Protein AF-A0A3D5JSC6-F1 (afdb_monomer)

pLDDT: mean 88.72, std 13.59, range [37.34, 98.31]

Secondary structure (DSSP, 8-state):
--HHHHHHHHHHHTS--HHHHHHHTTS----BTTBHHHHHHHHHHHHHHHHHHHHHHHHHHHHS----SSHHHHHHHHHHTTSS-HHHHHHHHHHHHHHHHHH--PPPPTTTTS-HHHHHHHTTSS------

Foldseek 3Di:
DDPVVVVVVVVVCLADDPVVVVVCPPPDLCDDPPCLNVLVVVCS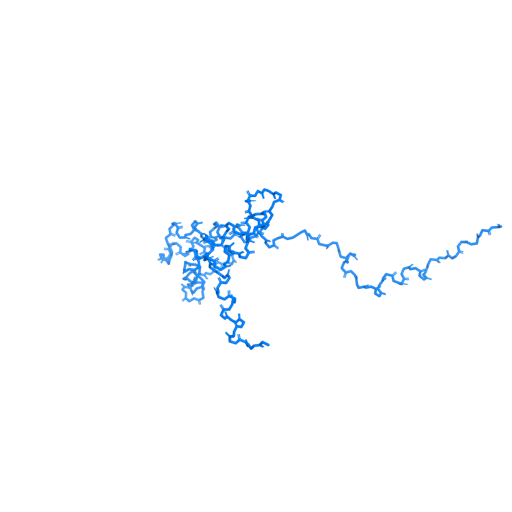VLCVVLVVLVVLLVVCCVPVPQPDDDPLSSLVVCCVVVSDPPVSSVSVVVVVVSVCVNPDDDDDDVVNVDDPVVVVVVVPPDDPDDDD

Sequence (132 aa):
PGDRLGHRVAALLMAPNEARERLGNGVFLTPCENNPGGRINSYLSKAIMAEPVERKFIKAVKTKGIEALDFVTQLDEAVAEGVITQDERTLLEELRALTLETITVDDFDPHELRSASYYDRERKDAPSQEAA

Radius of gyration: 23.83 Å; Cα contacts (8 Å, |Δi|>4): 77; chains: 1; bounding box: 82×40×44 Å

Mean predicted aligned error: 8.63 Å

Structure (mmCIF, N/CA/C/O backbone):
data_AF-A0A3D5JSC6-F1
#
_entry.id   AF-A0A3D5JSC6-F1
#
loop_
_atom_site.group_PDB
_atom_site.id
_atom_site.type_symbol
_atom_site.label_atom_id
_atom_site.label_alt_id
_atom_site.label_comp_id
_atom_site.label_asym_id
_atom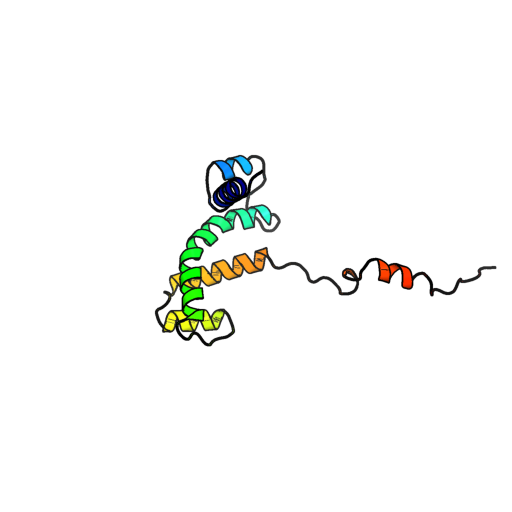_site.label_entity_id
_atom_site.label_seq_id
_atom_site.pdbx_PDB_ins_code
_atom_site.Cartn_x
_atom_site.Cartn_y
_atom_site.Cartn_z
_atom_site.occupancy
_atom_site.B_iso_or_equiv
_atom_site.auth_seq_id
_atom_site.auth_comp_id
_atom_site.auth_asym_id
_atom_site.auth_atom_id
_atom_site.pdbx_PDB_model_num
ATOM 1 N N . PRO A 1 1 ? 14.031 22.838 -13.925 1.00 74.69 1 PRO A N 1
ATOM 2 C CA . PRO A 1 1 ? 12.630 22.344 -13.858 1.00 74.69 1 PRO A CA 1
ATOM 3 C C . PRO A 1 1 ? 11.919 22.972 -12.653 1.00 74.69 1 PRO A C 1
ATOM 5 O O . PRO A 1 1 ? 12.587 23.185 -11.651 1.00 74.69 1 PRO A O 1
ATOM 8 N N . GLY A 1 2 ? 10.632 23.323 -12.752 1.00 93.88 2 GLY A N 1
ATOM 9 C CA . GLY A 1 2 ? 9.893 23.946 -11.641 1.00 93.88 2 GLY A CA 1
ATOM 10 C C . GLY A 1 2 ? 8.970 22.967 -10.909 1.00 93.88 2 GLY A C 1
ATOM 11 O O . GLY A 1 2 ? 8.408 22.072 -11.543 1.00 93.88 2 GLY A O 1
ATOM 12 N N . ASP A 1 3 ? 8.748 23.179 -9.611 1.00 94.06 3 ASP A N 1
ATOM 13 C C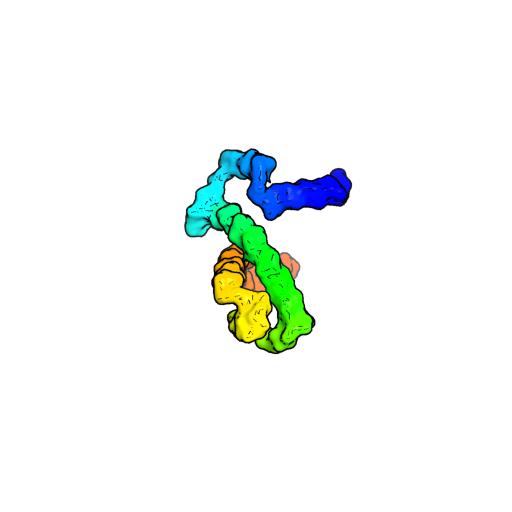A . ASP A 1 3 ? 7.972 22.287 -8.726 1.00 94.06 3 ASP A CA 1
ATOM 14 C C . ASP A 1 3 ? 6.564 21.980 -9.242 1.00 94.06 3 ASP A C 1
ATOM 16 O O . ASP A 1 3 ? 6.107 20.839 -9.207 1.00 94.06 3 ASP A O 1
ATOM 20 N N . ARG A 1 4 ? 5.881 22.983 -9.811 1.00 94.56 4 ARG A N 1
ATOM 21 C CA . ARG A 1 4 ? 4.536 22.814 -10.392 1.00 94.56 4 ARG A CA 1
ATOM 22 C C . ARG A 1 4 ? 4.514 21.790 -11.522 1.00 94.56 4 ARG A C 1
ATOM 24 O O . ARG A 1 4 ? 3.528 21.073 -11.675 1.00 94.56 4 ARG A O 1
AT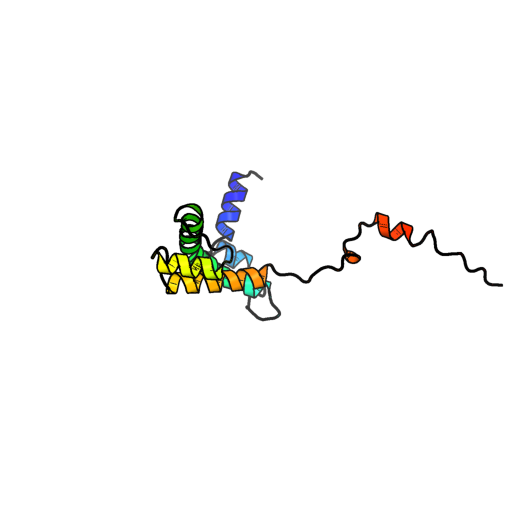OM 31 N N . LEU A 1 5 ? 5.568 21.756 -12.336 1.00 94.50 5 LEU A N 1
ATOM 32 C CA . LEU A 1 5 ? 5.691 20.772 -13.405 1.00 94.50 5 LEU A CA 1
ATOM 33 C C . LEU A 1 5 ? 5.995 19.392 -12.815 1.00 94.50 5 LEU A C 1
ATOM 35 O O . LEU A 1 5 ? 5.345 18.428 -13.205 1.00 94.50 5 LEU A O 1
ATOM 39 N N . GLY A 1 6 ? 6.904 19.313 -11.839 1.00 94.75 6 GLY A N 1
ATOM 40 C CA . GLY A 1 6 ? 7.222 18.067 -11.135 1.00 94.75 6 GLY A CA 1
ATOM 41 C C . GLY A 1 6 ? 5.989 17.419 -10.501 1.00 94.75 6 GLY A C 1
ATOM 42 O O . GLY A 1 6 ? 5.736 16.239 -10.723 1.00 94.75 6 GLY A O 1
ATOM 43 N N . HIS A 1 7 ? 5.158 18.204 -9.812 1.00 95.00 7 HIS A N 1
ATOM 44 C CA . HIS A 1 7 ? 3.924 17.712 -9.197 1.00 95.00 7 HIS A CA 1
ATOM 45 C C . HIS A 1 7 ? 2.931 17.148 -10.225 1.00 95.00 7 HIS A C 1
ATOM 47 O O . HIS A 1 7 ? 2.352 16.088 -10.007 1.00 95.00 7 HIS A O 1
ATOM 53 N N . ARG A 1 8 ? 2.764 17.815 -11.377 1.00 94.12 8 ARG A N 1
ATOM 54 C CA . ARG A 1 8 ? 1.895 17.318 -12.460 1.00 94.12 8 ARG A CA 1
ATOM 55 C C . ARG A 1 8 ? 2.396 15.995 -13.032 1.00 94.12 8 ARG A C 1
ATOM 57 O O . ARG A 1 8 ? 1.594 15.103 -13.275 1.00 94.12 8 ARG A O 1
ATOM 64 N N . VAL A 1 9 ? 3.706 15.873 -13.241 1.00 94.06 9 VAL A N 1
ATOM 65 C CA . VAL A 1 9 ? 4.315 14.633 -13.741 1.00 94.06 9 VAL A CA 1
ATOM 66 C C . VAL A 1 9 ? 4.150 1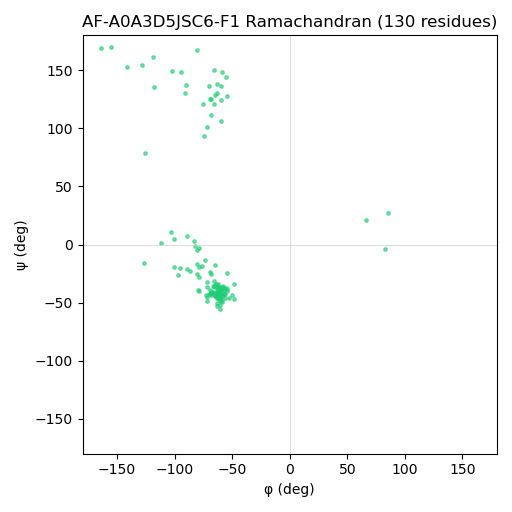3.505 -12.726 1.00 94.06 9 VAL A C 1
ATOM 68 O O . VAL A 1 9 ? 3.741 12.414 -13.106 1.00 94.06 9 VAL A O 1
ATOM 71 N N . ALA A 1 10 ? 4.390 13.769 -11.439 1.00 94.06 10 ALA A N 1
ATOM 72 C CA . ALA A 1 10 ? 4.174 12.785 -10.383 1.00 94.06 10 ALA A CA 1
ATOM 73 C C . ALA A 1 10 ? 2.712 12.317 -10.348 1.00 94.06 10 ALA A C 1
ATOM 75 O O . ALA A 1 10 ? 2.460 11.119 -10.382 1.00 94.06 10 ALA A O 1
ATOM 76 N N . ALA A 1 11 ? 1.749 13.244 -10.383 1.00 93.38 11 ALA A N 1
ATOM 77 C CA . ALA A 1 11 ? 0.326 12.905 -10.406 1.00 93.38 11 ALA A CA 1
ATOM 78 C C . ALA A 1 11 ? -0.054 12.012 -11.602 1.00 93.38 11 ALA A C 1
ATOM 80 O O . ALA A 1 11 ? -0.839 11.083 -11.441 1.00 93.38 11 ALA A O 1
ATOM 81 N N . LEU A 1 12 ? 0.542 12.239 -12.780 1.00 94.12 12 LEU A N 1
ATOM 82 C CA . LEU A 1 12 ? 0.354 11.361 -13.939 1.00 94.12 12 LEU A CA 1
ATOM 83 C C . LEU A 1 12 ? 0.902 9.946 -13.698 1.00 94.12 12 LEU A C 1
ATOM 85 O O . LEU A 1 12 ? 0.329 8.989 -14.196 1.00 94.12 12 LEU A O 1
ATOM 89 N N . LEU A 1 13 ? 1.986 9.766 -12.948 1.00 92.69 13 LEU A N 1
ATOM 90 C CA . LEU A 1 13 ? 2.546 8.429 -12.702 1.00 92.69 13 LEU A CA 1
ATOM 91 C C . LEU A 1 13 ? 1.810 7.645 -11.604 1.00 92.69 13 LEU A C 1
ATOM 93 O O . LEU A 1 13 ? 1.942 6.422 -11.545 1.00 92.69 13 LEU A O 1
ATOM 97 N N . MET A 1 14 ? 1.020 8.328 -10.771 1.00 93.50 14 MET A N 1
ATOM 98 C CA . MET A 1 14 ? 0.290 7.747 -9.635 1.00 93.50 14 MET A CA 1
ATOM 99 C C . MET A 1 14 ? -1.052 7.098 -10.021 1.00 93.50 14 MET A C 1
ATOM 101 O O . MET A 1 14 ? -1.769 6.631 -9.144 1.00 93.50 14 MET A O 1
ATOM 105 N N . ALA A 1 15 ? -1.405 7.048 -11.310 1.00 91.94 15 ALA A N 1
ATOM 106 C CA . ALA A 1 15 ? -2.614 6.387 -11.800 1.00 91.94 15 ALA A CA 1
ATOM 107 C C . ALA A 1 15 ? -2.370 5.651 -13.132 1.00 91.94 15 ALA A C 1
ATOM 109 O O . ALA A 1 15 ? -1.506 6.072 -13.908 1.00 91.94 15 ALA A O 1
ATOM 110 N N . PRO A 1 16 ? -3.130 4.582 -13.444 1.00 94.06 16 PRO A N 1
ATOM 111 C CA . PRO A 1 16 ? -3.102 3.953 -14.761 1.00 94.06 16 PRO A CA 1
ATOM 112 C C . PRO A 1 16 ? -3.500 4.950 -15.858 1.00 94.06 16 PRO A C 1
ATOM 114 O O . PRO A 1 16 ? -4.568 5.559 -15.792 1.00 94.06 16 PRO A O 1
ATOM 117 N N . ASN A 1 17 ? -2.642 5.137 -16.863 1.00 95.00 17 ASN A N 1
ATOM 118 C CA . ASN A 1 17 ? -2.921 5.947 -18.053 1.00 95.00 17 ASN A CA 1
ATOM 119 C C . ASN A 1 17 ? -1.924 5.659 -19.183 1.00 95.00 17 ASN A C 1
ATOM 121 O O . ASN A 1 17 ? -0.873 5.054 -18.974 1.00 95.00 17 ASN A O 1
ATOM 125 N N . GLU A 1 18 ? -2.222 6.181 -20.374 1.00 96.06 18 GLU A N 1
ATOM 126 C CA . GLU A 1 18 ? -1.406 5.999 -21.579 1.00 96.06 18 GLU A CA 1
ATOM 127 C C . GLU A 1 18 ? 0.044 6.476 -21.433 1.00 96.06 18 GLU A C 1
ATOM 129 O O . GLU A 1 18 ? 0.952 5.875 -22.006 1.00 96.06 18 GLU A O 1
ATOM 134 N N . ALA A 1 19 ? 0.294 7.559 -20.690 1.00 95.12 19 ALA A N 1
ATOM 135 C CA . ALA A 1 19 ? 1.650 8.069 -20.508 1.00 95.12 19 ALA A CA 1
ATOM 136 C C . ALA A 1 19 ? 2.505 7.077 -19.710 1.00 95.12 19 ALA A C 1
ATOM 138 O O . ALA A 1 19 ? 3.659 6.831 -20.065 1.00 95.12 19 ALA A O 1
ATOM 139 N N . ARG A 1 20 ? 1.919 6.471 -18.674 1.00 94.31 20 ARG A N 1
ATOM 140 C CA . ARG A 1 20 ? 2.551 5.437 -17.858 1.00 94.31 20 ARG A CA 1
ATOM 141 C C . ARG A 1 20 ? 2.737 4.130 -18.635 1.00 94.31 20 ARG A C 1
ATOM 143 O O . ARG A 1 20 ? 3.825 3.565 -18.583 1.00 94.31 20 ARG A O 1
ATOM 150 N N . GLU A 1 21 ? 1.739 3.701 -19.409 1.00 93.62 21 GLU A N 1
ATOM 151 C CA . GLU A 1 21 ? 1.852 2.520 -20.285 1.00 93.62 21 GLU A CA 1
ATOM 152 C C . GLU A 1 21 ? 2.976 2.686 -21.314 1.00 93.62 21 GLU A C 1
ATOM 154 O O . GLU A 1 21 ? 3.816 1.806 -21.494 1.00 93.62 21 GLU A O 1
ATOM 159 N N . ARG A 1 22 ? 3.063 3.864 -21.944 1.00 95.75 22 ARG A N 1
ATOM 160 C CA . ARG A 1 22 ? 4.158 4.184 -22.867 1.00 95.75 22 ARG A CA 1
ATOM 161 C C . ARG A 1 22 ? 5.521 4.184 -22.185 1.00 95.75 22 ARG A C 1
ATOM 163 O O . ARG A 1 22 ? 6.490 3.770 -22.812 1.00 95.75 22 ARG A O 1
ATOM 170 N N . LEU A 1 23 ? 5.600 4.659 -20.942 1.00 93.94 23 LEU A N 1
ATOM 171 C CA . LEU A 1 23 ? 6.839 4.652 -20.164 1.00 93.94 23 LEU A CA 1
ATOM 172 C C . LEU A 1 23 ? 7.285 3.223 -19.817 1.00 93.94 23 LEU A C 1
ATOM 174 O O . LEU A 1 23 ? 8.480 2.950 -19.805 1.00 93.94 23 LEU A O 1
ATOM 178 N N . GLY A 1 24 ? 6.335 2.320 -19.563 1.00 92.62 24 GLY A N 1
ATOM 179 C CA . GLY A 1 24 ? 6.592 0.902 -19.301 1.00 92.62 24 GLY A CA 1
ATOM 180 C C . GLY A 1 24 ? 6.826 0.051 -20.552 1.00 92.62 24 GLY A C 1
ATOM 181 O O . GLY A 1 24 ? 7.140 -1.132 -20.431 1.00 92.62 24 GLY A O 1
ATOM 182 N N . ASN A 1 25 ? 6.683 0.612 -21.755 1.00 95.12 25 ASN A N 1
ATOM 183 C CA . ASN A 1 25 ? 6.849 -0.145 -22.991 1.00 95.12 25 ASN A CA 1
ATOM 184 C C . ASN A 1 25 ? 8.289 -0.674 -23.124 1.00 95.12 25 ASN A C 1
ATOM 186 O O . ASN A 1 25 ? 9.257 0.067 -22.961 1.00 95.12 25 ASN A O 1
ATOM 190 N N . GLY A 1 26 ? 8.424 -1.968 -23.415 1.00 94.88 26 GLY A N 1
ATOM 191 C CA . GLY A 1 26 ? 9.707 -2.671 -23.460 1.00 94.88 26 GLY A CA 1
ATOM 192 C C . GLY A 1 26 ? 10.228 -3.138 -22.096 1.00 94.88 26 GLY A C 1
ATOM 193 O O . GLY A 1 26 ? 11.240 -3.833 -22.052 1.00 94.88 26 GLY A O 1
ATOM 194 N N . VAL A 1 27 ? 9.543 -2.815 -20.992 1.00 95.19 27 VAL A N 1
ATOM 195 C CA . VAL A 1 27 ? 9.872 -3.313 -19.649 1.00 95.19 27 VAL A CA 1
ATOM 196 C C . VAL A 1 27 ? 9.114 -4.613 -19.375 1.00 95.19 27 VAL A C 1
ATOM 198 O O . VAL A 1 27 ? 7.921 -4.735 -19.656 1.00 95.19 27 VAL A O 1
ATOM 201 N N . PHE A 1 28 ? 9.787 -5.599 -18.780 1.00 95.31 28 PHE A N 1
ATOM 202 C CA . PHE A 1 28 ? 9.138 -6.830 -18.334 1.00 95.31 28 PHE A CA 1
ATOM 203 C C . PHE A 1 28 ? 8.319 -6.582 -17.054 1.00 95.31 28 PHE A C 1
ATOM 205 O O . PHE A 1 28 ? 8.836 -6.652 -15.942 1.00 95.31 28 PHE A O 1
ATOM 212 N 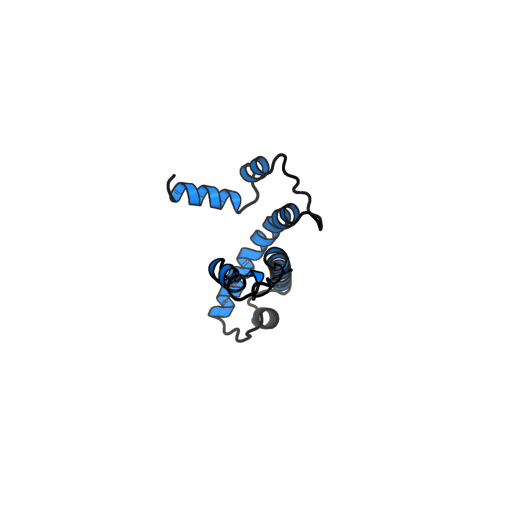N . LEU A 1 29 ? 7.026 -6.288 -17.212 1.00 94.94 29 LEU A N 1
ATOM 213 C CA . LEU A 1 29 ? 6.099 -5.980 -16.110 1.00 94.94 29 LEU A CA 1
ATOM 214 C C . LEU A 1 29 ? 5.152 -7.135 -15.748 1.00 94.94 29 LEU A C 1
ATOM 216 O O . LEU A 1 29 ? 4.211 -6.935 -14.983 1.00 94.94 29 LEU A O 1
ATOM 220 N N . THR A 1 30 ? 5.379 -8.343 -16.277 1.00 95.94 30 THR A N 1
ATOM 221 C CA . THR A 1 30 ? 4.551 -9.508 -15.921 1.00 95.94 30 THR A CA 1
ATOM 222 C C . THR A 1 30 ? 4.764 -9.844 -14.442 1.00 95.94 30 THR A C 1
ATOM 224 O O . THR A 1 30 ? 5.908 -10.105 -14.059 1.00 95.94 30 THR A O 1
ATOM 227 N N . PRO A 1 31 ? 3.713 -9.834 -13.602 1.00 95.38 31 PRO A N 1
ATOM 228 C CA . PRO A 1 31 ? 3.853 -10.124 -12.182 1.00 95.38 31 PRO A CA 1
ATOM 229 C C . PRO A 1 31 ? 4.189 -11.603 -11.974 1.00 95.38 31 PRO A C 1
ATOM 231 O O . PRO A 1 31 ? 3.478 -12.490 -12.443 1.00 95.38 31 PRO A O 1
ATOM 234 N N . CYS A 1 32 ? 5.278 -11.867 -11.260 1.00 94.19 32 CYS A N 1
ATOM 235 C CA . CYS A 1 32 ? 5.656 -13.194 -10.784 1.00 94.19 32 CYS A CA 1
ATOM 236 C C . CYS A 1 32 ? 6.555 -13.060 -9.548 1.00 94.19 32 CYS A C 1
ATOM 238 O O . CYS A 1 32 ? 7.018 -11.962 -9.231 1.00 94.19 32 CYS A O 1
ATOM 240 N N . GLU A 1 33 ? 6.816 -14.175 -8.867 1.00 91.38 33 GLU A N 1
ATOM 241 C CA . GLU A 1 33 ? 7.644 -14.238 -7.652 1.00 91.38 33 GLU A CA 1
ATOM 242 C C . GLU A 1 33 ? 9.003 -13.539 -7.825 1.00 91.38 33 GLU A C 1
ATOM 244 O O . GLU A 1 33 ? 9.401 -12.717 -7.003 1.00 91.38 33 GLU A O 1
ATOM 249 N N . ASN A 1 34 ? 9.655 -13.769 -8.967 1.00 92.81 34 ASN A N 1
ATOM 250 C CA . ASN A 1 34 ? 10.977 -13.224 -9.283 1.00 92.81 34 ASN A CA 1
ATOM 251 C C . ASN A 1 34 ? 10.938 -11.846 -9.970 1.00 92.81 34 ASN A C 1
ATOM 253 O O . ASN A 1 34 ? 11.969 -11.358 -10.427 1.00 92.81 34 ASN A O 1
ATOM 257 N N . ASN A 1 35 ? 9.764 -11.213 -10.077 1.00 94.50 35 ASN A N 1
ATOM 258 C CA . ASN A 1 35 ? 9.611 -9.884 -10.669 1.00 94.50 35 ASN A CA 1
ATOM 259 C C . ASN A 1 35 ? 8.889 -8.923 -9.707 1.00 94.50 35 ASN A C 1
ATOM 261 O O . ASN A 1 35 ? 7.693 -8.651 -9.879 1.00 94.50 35 ASN A O 1
ATOM 265 N N . PRO A 1 36 ? 9.593 -8.368 -8.701 1.00 92.19 36 PRO A N 1
ATOM 266 C CA . PRO A 1 36 ? 9.011 -7.393 -7.779 1.00 92.19 36 PRO A CA 1
ATOM 267 C C . PRO A 1 36 ? 8.477 -6.149 -8.502 1.00 92.19 36 PRO A C 1
ATOM 269 O O . PRO A 1 36 ? 7.407 -5.663 -8.153 1.00 92.19 36 PRO A O 1
ATOM 272 N N . GLY A 1 37 ? 9.144 -5.680 -9.564 1.00 92.38 37 GLY A N 1
ATOM 273 C CA . GLY A 1 37 ? 8.670 -4.540 -10.355 1.00 92.38 37 GLY A CA 1
ATOM 274 C C . GLY A 1 37 ? 7.320 -4.804 -11.031 1.00 92.38 37 GLY A C 1
ATOM 275 O O . GLY A 1 37 ? 6.422 -3.965 -10.969 1.00 92.38 37 GLY A O 1
ATOM 276 N N . GLY A 1 38 ? 7.143 -5.992 -11.618 1.00 94.75 38 GLY A N 1
ATOM 277 C CA . GLY A 1 38 ? 5.867 -6.431 -12.191 1.00 94.75 38 GLY A CA 1
ATOM 278 C C . GLY A 1 38 ? 4.757 -6.581 -11.146 1.00 94.75 38 GLY A C 1
ATOM 279 O O . GLY A 1 38 ? 3.628 -6.148 -11.384 1.00 94.75 38 GLY A O 1
ATOM 280 N N . ARG A 1 39 ? 5.081 -7.120 -9.960 1.00 94.81 39 ARG A N 1
ATOM 281 C CA . ARG A 1 39 ? 4.146 -7.203 -8.824 1.00 94.81 39 ARG A CA 1
ATOM 282 C C . ARG A 1 39 ? 3.682 -5.819 -8.375 1.00 94.81 39 ARG A C 1
ATOM 284 O O . ARG A 1 39 ? 2.490 -5.537 -8.452 1.00 94.81 39 ARG A O 1
ATOM 291 N N . ILE A 1 40 ? 4.608 -4.920 -8.039 1.00 93.62 40 ILE A N 1
ATOM 292 C CA . ILE A 1 40 ? 4.296 -3.545 -7.609 1.00 93.62 40 ILE A CA 1
ATOM 293 C C . ILE A 1 40 ? 3.463 -2.817 -8.669 1.00 93.62 40 ILE A C 1
ATOM 295 O O . ILE A 1 40 ? 2.475 -2.155 -8.349 1.00 93.62 40 ILE A O 1
ATOM 299 N N . ASN A 1 41 ? 3.815 -2.976 -9.949 1.00 94.06 41 ASN A N 1
ATOM 300 C CA . ASN A 1 41 ? 3.050 -2.408 -11.052 1.00 94.06 41 ASN A CA 1
ATOM 301 C C . ASN A 1 41 ? 1.587 -2.882 -11.058 1.00 94.06 41 ASN A C 1
ATOM 303 O O . ASN A 1 41 ? 0.684 -2.076 -11.278 1.00 94.06 41 ASN A O 1
ATOM 307 N N . SER A 1 42 ? 1.351 -4.168 -10.785 1.00 93.69 42 SER A N 1
ATOM 308 C CA . SER A 1 42 ? 0.005 -4.744 -10.718 1.00 93.69 42 SER A CA 1
ATOM 309 C C . SER A 1 42 ? -0.815 -4.249 -9.516 1.00 93.69 42 SER A C 1
ATOM 311 O O . SER A 1 42 ? -2.045 -4.232 -9.574 1.00 93.69 42 SER A O 1
ATOM 313 N N . TYR A 1 43 ? -0.158 -3.795 -8.443 1.00 94.88 43 TYR A N 1
ATOM 314 C CA . TYR A 1 43 ? -0.819 -3.373 -7.203 1.00 94.88 43 TYR A CA 1
ATOM 315 C C . TYR A 1 43 ? -1.422 -1.965 -7.288 1.00 94.88 43 TYR A C 1
ATOM 317 O O . TYR A 1 43 ? -2.333 -1.650 -6.522 1.00 94.88 43 TYR A O 1
ATOM 325 N N . LEU A 1 44 ? -0.975 -1.134 -8.239 1.00 94.44 44 LEU A N 1
ATOM 326 C CA . LEU A 1 44 ? -1.387 0.270 -8.360 1.00 94.44 44 LEU A CA 1
ATOM 327 C C . LEU A 1 44 ? -2.912 0.445 -8.396 1.00 94.44 44 LEU A C 1
ATOM 329 O O . LEU A 1 44 ? -3.458 1.279 -7.677 1.00 94.44 44 LEU A O 1
ATOM 333 N N . SER A 1 45 ? -3.613 -0.368 -9.188 1.00 93.00 45 SER A N 1
ATOM 334 C CA . SER A 1 45 ? -5.075 -0.296 -9.286 1.00 93.00 45 SER A CA 1
ATOM 335 C C . SER A 1 45 ? -5.760 -0.620 -7.957 1.00 93.00 45 SER A C 1
ATOM 337 O O . SER A 1 45 ? -6.709 0.063 -7.578 1.00 93.00 45 SER A O 1
ATOM 339 N N . LYS A 1 46 ? -5.264 -1.622 -7.218 1.00 93.56 46 LYS A N 1
ATOM 340 C CA . LYS A 1 46 ? -5.799 -1.975 -5.895 1.00 93.56 46 LYS A CA 1
ATOM 341 C C . LYS A 1 46 ? -5.558 -0.860 -4.879 1.00 93.56 46 LYS A C 1
ATOM 343 O O . LYS A 1 46 ? -6.478 -0.500 -4.152 1.00 93.56 46 LYS A O 1
ATOM 348 N N . ALA A 1 47 ? -4.360 -0.272 -4.878 1.00 95.25 47 ALA A N 1
ATOM 349 C CA . ALA A 1 47 ? -4.021 0.843 -3.998 1.00 95.25 47 ALA A CA 1
ATOM 350 C C . ALA A 1 47 ? -4.947 2.050 -4.216 1.00 95.25 47 ALA A C 1
ATOM 352 O O . ALA A 1 47 ? -5.471 2.604 -3.254 1.00 95.25 47 ALA A O 1
ATOM 353 N N . ILE A 1 48 ? -5.231 2.403 -5.474 1.00 95.31 48 ILE A N 1
ATOM 354 C CA . ILE A 1 48 ? -6.155 3.498 -5.813 1.00 95.31 48 ILE A CA 1
ATOM 355 C C . ILE A 1 48 ? -7.580 3.206 -5.329 1.00 95.31 48 ILE A C 1
ATOM 357 O O . ILE A 1 48 ? -8.240 4.094 -4.792 1.00 95.31 48 ILE A O 1
ATOM 361 N N . MET A 1 49 ? -8.057 1.969 -5.493 1.00 94.38 49 MET A N 1
ATOM 362 C CA . MET A 1 49 ? -9.390 1.571 -5.026 1.00 94.38 49 MET A CA 1
ATOM 363 C C . MET A 1 49 ? -9.512 1.609 -3.498 1.00 94.38 49 MET A C 1
ATOM 365 O O . MET A 1 49 ? -10.562 1.984 -2.977 1.00 94.38 49 MET A O 1
ATOM 369 N N . ALA A 1 50 ? -8.446 1.248 -2.782 1.00 97.06 50 ALA A N 1
ATOM 370 C CA . ALA A 1 50 ? -8.407 1.237 -1.324 1.00 97.06 50 ALA A CA 1
ATOM 371 C C . ALA A 1 50 ? -8.212 2.634 -0.706 1.00 97.06 50 ALA A C 1
ATOM 373 O O . ALA A 1 50 ? -8.719 2.895 0.382 1.00 97.06 50 ALA A O 1
ATOM 374 N N . GLU A 1 51 ? -7.555 3.562 -1.405 1.00 96.50 51 GLU A N 1
ATOM 375 C CA . GLU A 1 51 ? -7.240 4.916 -0.928 1.00 96.50 51 GLU A CA 1
ATOM 376 C C . GLU A 1 51 ? -8.427 5.696 -0.298 1.00 96.50 51 GLU A C 1
ATOM 378 O O . GLU A 1 51 ? -8.263 6.286 0.777 1.00 96.50 51 GLU A O 1
ATOM 383 N N . PRO A 1 52 ? -9.643 5.758 -0.888 1.00 97.00 52 PRO A N 1
ATOM 384 C CA . PRO A 1 52 ? -10.774 6.429 -0.240 1.00 97.00 52 PRO A CA 1
ATOM 385 C C . PRO A 1 52 ? -11.196 5.763 1.076 1.00 97.00 52 PRO A C 1
ATOM 387 O O . PRO A 1 52 ? -11.525 6.473 2.031 1.00 97.00 52 PRO A O 1
ATOM 390 N N . VAL A 1 53 ? -11.153 4.432 1.139 1.00 97.88 53 VAL A N 1
ATOM 391 C CA . VAL A 1 53 ? -11.492 3.648 2.333 1.00 97.88 53 VAL A CA 1
ATOM 392 C C . VAL A 1 53 ? -10.428 3.843 3.410 1.00 97.88 53 VAL A C 1
ATOM 394 O O . VAL A 1 53 ? -10.755 4.102 4.565 1.00 97.88 53 VAL A O 1
ATOM 397 N N . GLU A 1 54 ? -9.155 3.830 3.024 1.00 97.50 54 GLU A N 1
ATOM 398 C CA . GLU A 1 54 ? -8.029 4.046 3.928 1.00 97.50 54 GLU A CA 1
ATOM 399 C C . GLU A 1 54 ? -8.082 5.448 4.547 1.00 97.50 54 GLU A C 1
ATOM 401 O O . GLU A 1 54 ? -7.991 5.598 5.764 1.00 97.50 54 GLU A O 1
ATOM 406 N N . ARG A 1 55 ? -8.341 6.492 3.747 1.00 97.31 55 ARG A N 1
ATOM 407 C CA . ARG A 1 55 ? -8.529 7.858 4.269 1.00 97.31 55 ARG A CA 1
ATOM 408 C C . ARG A 1 55 ? -9.686 7.952 5.259 1.00 97.31 55 ARG A C 1
ATOM 410 O O . ARG A 1 55 ? -9.568 8.638 6.278 1.00 97.31 55 ARG A O 1
ATOM 417 N N . LYS A 1 56 ? -10.809 7.301 4.950 1.00 95.81 56 LYS A N 1
ATOM 418 C CA . LYS A 1 56 ? -11.995 7.240 5.817 1.00 95.81 56 LYS A CA 1
ATOM 419 C C . LYS A 1 56 ? -11.653 6.561 7.147 1.00 95.81 56 LYS A C 1
ATOM 421 O O . LYS A 1 56 ? -11.973 7.119 8.197 1.00 95.81 56 LYS A O 1
ATOM 426 N N . PHE A 1 57 ? -10.946 5.434 7.099 1.00 96.75 57 PHE A N 1
ATOM 427 C CA . PHE A 1 57 ? -10.467 4.693 8.264 1.00 96.75 57 PHE A CA 1
ATOM 428 C C . PHE A 1 57 ? -9.471 5.506 9.105 1.00 96.75 57 PHE A C 1
ATOM 430 O O . PHE A 1 57 ? -9.732 5.745 10.279 1.00 96.75 57 PHE A O 1
ATOM 437 N N . ILE A 1 58 ? -8.400 6.051 8.513 1.00 95.50 58 ILE A N 1
ATOM 438 C CA . ILE A 1 58 ? -7.397 6.872 9.223 1.00 95.50 58 ILE A CA 1
ATOM 439 C C . ILE A 1 58 ? -8.048 8.076 9.911 1.00 95.50 58 ILE A C 1
ATOM 441 O O . ILE A 1 58 ? -7.665 8.458 11.019 1.00 95.50 58 ILE A O 1
ATOM 445 N N . LYS A 1 59 ? -9.034 8.703 9.260 1.00 95.38 59 LYS A N 1
ATOM 446 C CA . LYS A 1 59 ? -9.792 9.792 9.876 1.00 95.38 59 LYS A CA 1
ATOM 447 C C . LYS A 1 59 ? -10.552 9.295 11.105 1.00 95.38 59 LYS A C 1
ATOM 449 O O . LYS A 1 59 ? -10.486 9.950 12.138 1.00 95.38 59 LYS A O 1
ATOM 454 N N . ALA A 1 60 ? -11.233 8.157 11.010 1.00 93.69 60 ALA A N 1
ATOM 455 C CA . ALA A 1 60 ? -11.949 7.575 12.138 1.00 93.69 60 ALA A CA 1
ATOM 456 C C . ALA A 1 60 ? -11.020 7.206 13.296 1.00 93.69 60 ALA A C 1
ATOM 458 O O . ALA A 1 60 ? -11.326 7.589 14.420 1.00 93.69 60 ALA A O 1
ATOM 459 N N . VAL A 1 61 ? -9.849 6.621 13.021 1.00 94.56 61 VAL A N 1
ATOM 460 C CA . VAL A 1 61 ? -8.846 6.318 14.058 1.00 94.56 61 VAL A CA 1
ATOM 461 C C . VAL A 1 61 ? -8.490 7.564 14.870 1.00 94.56 61 VAL A C 1
ATOM 463 O O . VAL A 1 61 ? -8.362 7.515 16.085 1.00 94.56 61 VAL A O 1
ATOM 466 N N . LYS A 1 62 ? -8.408 8.727 14.218 1.00 92.00 62 LYS A N 1
ATOM 467 C CA . LYS A 1 62 ? -8.078 9.993 14.888 1.00 92.00 62 LYS A CA 1
ATOM 468 C C . LYS A 1 62 ? -9.250 10.662 15.606 1.00 92.00 62 LYS A C 1
ATOM 470 O O . LYS A 1 62 ? -9.009 11.497 16.470 1.00 92.00 62 LYS A O 1
ATOM 475 N N . THR A 1 63 ? -10.495 10.405 15.198 1.00 90.62 63 THR A N 1
ATOM 476 C CA . THR A 1 63 ? -11.645 11.242 15.604 1.00 90.62 63 THR A CA 1
ATOM 477 C C . THR A 1 63 ? -12.812 10.496 16.236 1.00 90.62 63 THR A C 1
ATOM 479 O O . THR A 1 63 ? -13.689 11.152 16.788 1.00 90.62 63 THR A O 1
ATOM 482 N N . LYS A 1 64 ? -12.887 9.171 16.091 1.00 79.62 64 LYS A N 1
ATOM 483 C CA . LYS A 1 64 ? -14.066 8.374 16.459 1.00 79.62 64 LYS A CA 1
ATOM 484 C C . LYS A 1 64 ? -13.865 7.444 17.655 1.00 79.62 64 LYS A C 1
ATOM 486 O O . LYS A 1 64 ? -14.834 6.833 18.063 1.00 79.62 64 LYS A O 1
ATOM 491 N N . GLY A 1 65 ? -12.681 7.441 18.269 1.00 78.06 65 GLY A N 1
ATOM 492 C CA . GLY A 1 65 ? -12.449 6.668 19.492 1.00 78.06 65 GLY A CA 1
ATOM 493 C C . GLY A 1 65 ? -12.062 5.212 19.244 1.00 78.06 65 GLY A C 1
ATOM 494 O O . GLY A 1 65 ? -12.293 4.388 20.112 1.00 78.06 65 GLY A O 1
ATOM 495 N N . ILE A 1 66 ? -11.446 4.912 18.095 1.00 91.69 66 ILE A N 1
ATOM 496 C CA . ILE A 1 66 ? -10.723 3.649 17.905 1.00 91.69 66 ILE A CA 1
ATOM 497 C C . ILE A 1 66 ? -9.491 3.706 18.816 1.00 91.69 66 ILE A C 1
ATOM 499 O O . ILE A 1 66 ? -8.599 4.533 18.600 1.00 91.69 66 ILE A O 1
ATOM 503 N N . GLU A 1 67 ? -9.473 2.878 19.854 1.00 91.19 67 GLU A N 1
ATOM 504 C CA . GLU A 1 67 ? -8.455 2.896 20.914 1.00 91.19 67 GLU A CA 1
ATOM 505 C C . GLU A 1 67 ? -7.392 1.813 20.718 1.00 91.19 67 GLU A C 1
ATOM 507 O O . GLU A 1 67 ? -6.286 1.925 21.260 1.00 91.19 67 GLU A O 1
ATOM 512 N N . ALA A 1 68 ? -7.695 0.783 19.922 1.00 93.69 68 ALA A N 1
ATOM 513 C CA . ALA A 1 68 ? -6.758 -0.287 19.623 1.00 93.69 68 ALA A CA 1
ATOM 514 C C . ALA A 1 68 ? -5.426 0.224 19.043 1.00 93.69 68 ALA A C 1
ATOM 516 O O . ALA A 1 68 ? -5.370 1.178 18.262 1.00 93.69 68 ALA A O 1
ATOM 517 N N . LEU A 1 69 ? -4.328 -0.450 19.403 1.00 92.56 69 LEU A N 1
ATOM 518 C CA . LEU A 1 69 ? -2.970 -0.090 18.971 1.00 92.56 69 LEU A CA 1
ATOM 519 C C . LEU A 1 69 ? -2.482 -0.903 17.770 1.00 92.56 69 LEU A C 1
ATOM 521 O O . LEU A 1 69 ? -1.614 -0.440 17.028 1.00 92.56 69 LEU A O 1
ATOM 525 N N . ASP A 1 70 ? -3.009 -2.111 17.584 1.00 95.44 70 ASP A N 1
ATOM 526 C CA . ASP A 1 70 ? -2.678 -2.956 16.447 1.00 95.44 70 ASP A CA 1
ATOM 527 C C . ASP A 1 70 ? -3.693 -2.782 15.313 1.00 95.44 70 ASP A C 1
ATOM 529 O O . ASP A 1 70 ? -4.875 -2.513 15.522 1.00 95.44 70 ASP A O 1
ATOM 533 N N . PHE A 1 71 ? -3.213 -2.945 14.085 1.00 95.12 71 PHE A N 1
ATOM 534 C CA . PHE A 1 71 ? -3.999 -2.669 12.887 1.00 95.12 71 PHE A CA 1
ATOM 535 C C . PHE A 1 71 ? -5.238 -3.565 12.748 1.00 95.12 71 PHE A C 1
ATOM 537 O O . PHE A 1 71 ? -6.260 -3.105 12.250 1.00 95.12 71 PHE A O 1
ATOM 544 N N . VAL A 1 72 ? -5.164 -4.830 13.175 1.00 96.31 72 VAL A N 1
ATOM 545 C CA . VAL A 1 72 ? -6.266 -5.787 12.995 1.00 96.31 72 VAL A CA 1
ATOM 546 C C . VAL A 1 72 ? -7.418 -5.427 13.924 1.00 96.31 72 VAL A C 1
ATOM 548 O O . VAL A 1 72 ? -8.546 -5.264 13.463 1.00 96.31 72 VAL A O 1
ATOM 551 N N . THR A 1 73 ? -7.122 -5.193 15.202 1.00 96.75 73 THR A N 1
ATOM 552 C CA . THR A 1 73 ? -8.139 -4.805 16.184 1.00 96.75 73 THR A CA 1
ATOM 553 C C . THR A 1 73 ? -8.743 -3.434 15.855 1.00 96.75 73 THR A C 1
ATOM 555 O O . THR A 1 73 ? -9.948 -3.246 16.000 1.00 96.75 73 THR A O 1
ATOM 558 N N . GLN A 1 74 ? -7.960 -2.492 15.310 1.00 97.44 74 GLN A N 1
ATOM 559 C CA . GLN A 1 74 ? -8.502 -1.213 14.827 1.00 97.44 74 GLN A CA 1
ATOM 560 C C . GLN A 1 74 ? -9.541 -1.391 13.709 1.00 97.44 74 GLN A C 1
ATOM 562 O O . GLN A 1 74 ? -10.524 -0.649 13.656 1.00 97.44 74 GLN A O 1
ATOM 567 N N . LEU A 1 75 ? -9.336 -2.348 12.797 1.00 97.50 75 LEU A N 1
ATOM 568 C CA . LEU A 1 75 ? -10.314 -2.654 11.749 1.00 97.50 75 LEU A CA 1
ATOM 569 C C . LEU A 1 75 ? -11.578 -3.293 12.328 1.00 97.50 75 LEU A C 1
ATOM 571 O O . LEU A 1 75 ? -12.673 -2.947 11.887 1.00 97.50 75 LEU A O 1
ATOM 575 N N . ASP A 1 76 ? -11.442 -4.182 13.316 1.00 97.00 76 ASP A N 1
ATOM 576 C CA . ASP A 1 76 ? -12.585 -4.785 14.010 1.00 97.00 76 ASP A CA 1
ATOM 577 C C . ASP A 1 76 ? -13.447 -3.713 14.701 1.00 97.00 76 ASP A C 1
ATOM 579 O O . ASP A 1 76 ? -14.666 -3.686 14.512 1.00 97.00 76 ASP A O 1
ATOM 583 N N . GLU A 1 77 ? -12.821 -2.776 15.422 1.00 96.88 77 GLU A N 1
ATOM 584 C CA . GLU A 1 77 ? -13.499 -1.625 16.037 1.00 96.88 77 GLU A CA 1
ATOM 585 C C . GLU A 1 77 ? -14.180 -0.743 14.980 1.00 96.88 77 GLU A C 1
ATOM 587 O O . GLU A 1 77 ? -15.360 -0.410 15.101 1.00 96.88 77 GLU A O 1
ATOM 592 N N . ALA A 1 78 ? -13.485 -0.427 13.882 1.00 96.69 78 ALA A N 1
ATOM 593 C CA . ALA A 1 78 ? -14.041 0.393 12.807 1.00 96.69 78 ALA A CA 1
ATOM 594 C C . ALA A 1 78 ? -15.259 -0.253 12.118 1.00 96.69 78 ALA A C 1
ATOM 596 O O . ALA A 1 78 ? -16.173 0.462 11.690 1.00 96.69 78 ALA A O 1
ATOM 597 N N . VAL A 1 79 ? -15.288 -1.584 11.997 1.00 97.44 79 VAL A N 1
ATOM 598 C CA . VAL A 1 79 ? -16.457 -2.322 11.496 1.00 97.44 79 VAL A CA 1
ATOM 599 C C . VAL A 1 79 ? -17.584 -2.309 12.530 1.00 97.44 79 VAL A C 1
ATOM 601 O O . VAL A 1 79 ? -18.727 -2.021 12.172 1.00 97.44 79 VAL A O 1
ATOM 604 N N . ALA A 1 80 ? -17.279 -2.565 13.805 1.00 95.62 80 ALA A N 1
ATOM 605 C CA . ALA A 1 80 ? -18.266 -2.574 14.887 1.00 95.62 80 ALA A CA 1
ATOM 606 C C . ALA A 1 80 ? -18.962 -1.212 15.062 1.00 95.62 80 ALA A C 1
ATOM 608 O O . ALA A 1 80 ? -20.170 -1.149 15.291 1.00 95.62 80 ALA A O 1
ATOM 609 N N . GLU A 1 81 ? -18.226 -0.117 14.877 1.00 94.12 81 GLU A N 1
ATOM 610 C CA . GLU A 1 81 ? -18.750 1.252 14.891 1.00 94.12 81 GLU A CA 1
ATOM 611 C C . GLU A 1 81 ? -19.457 1.664 13.586 1.00 94.12 81 GLU A C 1
ATOM 613 O O . GLU A 1 81 ? -19.962 2.786 13.467 1.00 94.12 81 GLU A O 1
ATOM 618 N N . GLY A 1 82 ? -19.476 0.794 12.570 1.00 95.06 82 GLY A N 1
ATOM 619 C CA . GLY A 1 82 ? -20.067 1.078 11.262 1.00 95.06 82 GLY A CA 1
ATOM 620 C C . GLY A 1 82 ? -19.333 2.170 10.477 1.00 95.06 82 GLY A C 1
ATOM 621 O O . GLY A 1 82 ? -19.907 2.791 9.579 1.00 95.06 82 GLY A O 1
ATOM 622 N N . VAL A 1 83 ? -18.067 2.443 10.808 1.00 95.69 83 VAL A N 1
ATOM 623 C CA . VAL A 1 83 ? -17.217 3.362 10.042 1.00 95.69 83 VAL A CA 1
ATOM 624 C C . VAL A 1 83 ? -16.910 2.761 8.683 1.00 95.69 83 VAL A C 1
ATOM 626 O O . VAL A 1 83 ? -16.973 3.475 7.683 1.00 95.69 83 VAL A O 1
ATOM 629 N N . ILE A 1 84 ? -16.582 1.473 8.639 1.00 96.88 84 ILE A N 1
ATOM 630 C CA . ILE A 1 84 ? -16.319 0.733 7.408 1.00 96.88 84 ILE A CA 1
ATOM 631 C C . ILE A 1 84 ? -17.156 -0.545 7.355 1.00 96.88 84 ILE A C 1
ATOM 633 O O . ILE A 1 84 ? -17.576 -1.076 8.377 1.00 96.88 84 ILE A O 1
ATOM 637 N N . THR A 1 85 ? -17.428 -1.019 6.147 1.00 98.31 85 THR A N 1
ATOM 638 C CA . THR A 1 85 ? -18.079 -2.309 5.895 1.00 98.31 85 THR A CA 1
ATOM 639 C C . THR A 1 85 ? -17.080 -3.463 5.994 1.00 98.31 85 THR A C 1
ATOM 641 O O . THR A 1 85 ? -15.866 -3.255 5.982 1.00 98.31 85 THR A O 1
ATOM 644 N N . GLN A 1 86 ? -17.585 -4.698 6.040 1.00 97.94 86 GLN A N 1
ATOM 645 C CA . GLN A 1 86 ? -16.731 -5.887 6.027 1.00 97.94 86 GLN A CA 1
ATOM 646 C C . GLN A 1 86 ? -15.905 -5.999 4.730 1.00 97.94 86 GLN A C 1
ATOM 648 O O . GLN A 1 86 ? -14.732 -6.356 4.788 1.00 97.94 86 GLN A O 1
ATOM 653 N N . ASP A 1 87 ? -16.475 -5.621 3.582 1.00 97.69 87 ASP A N 1
ATOM 654 C CA . ASP A 1 87 ? -15.758 -5.614 2.298 1.00 97.69 87 ASP A CA 1
ATOM 655 C C . ASP A 1 87 ? -14.650 -4.550 2.281 1.00 97.69 87 ASP A C 1
ATOM 657 O O . ASP A 1 87 ? -13.533 -4.795 1.825 1.00 97.69 87 ASP A O 1
ATOM 661 N N . GLU A 1 88 ? -14.941 -3.364 2.828 1.00 97.94 88 GLU A N 1
ATOM 662 C CA . GLU A 1 88 ? -13.958 -2.293 3.012 1.00 97.94 88 GLU A CA 1
ATOM 663 C C . GLU A 1 88 ? -12.812 -2.736 3.938 1.00 97.94 88 GLU A C 1
ATOM 665 O O . GLU A 1 88 ? -11.655 -2.422 3.664 1.00 97.94 88 GLU A O 1
ATOM 670 N N . ARG A 1 89 ? -13.103 -3.504 4.997 1.00 97.81 89 ARG A N 1
ATOM 671 C CA . ARG A 1 89 ? -12.075 -4.112 5.853 1.00 97.81 89 ARG A CA 1
ATOM 672 C C . ARG A 1 89 ? -11.175 -5.058 5.059 1.00 97.81 89 ARG A C 1
ATOM 674 O O . ARG A 1 89 ? -9.958 -4.905 5.118 1.00 97.81 89 ARG A O 1
ATOM 681 N N . THR A 1 90 ? -11.749 -6.002 4.313 1.00 97.69 90 THR A N 1
ATOM 682 C CA . THR A 1 90 ? -10.963 -6.962 3.519 1.00 97.69 90 THR A CA 1
ATOM 683 C C . THR A 1 90 ? -10.074 -6.244 2.504 1.00 97.69 90 THR A C 1
ATOM 685 O O . THR A 1 90 ? -8.908 -6.599 2.340 1.00 97.69 90 THR A O 1
ATOM 688 N N . LEU A 1 91 ? -10.571 -5.167 1.890 1.00 97.31 91 LEU A N 1
ATOM 689 C CA . LEU A 1 91 ? -9.777 -4.333 0.991 1.00 97.31 91 LEU A CA 1
ATOM 690 C C . LEU A 1 91 ? -8.559 -3.692 1.688 1.00 97.31 91 LEU A C 1
ATOM 692 O O . LEU A 1 91 ? -7.479 -3.631 1.097 1.00 97.31 91 LEU A O 1
ATOM 696 N N . LEU A 1 92 ? -8.707 -3.228 2.934 1.00 97.94 92 LEU A N 1
ATOM 697 C CA . LEU A 1 92 ? -7.599 -2.665 3.717 1.00 97.94 92 LEU A CA 1
ATOM 698 C C . LEU A 1 92 ? -6.598 -3.731 4.182 1.00 97.94 92 LEU A C 1
ATOM 700 O O . LEU A 1 92 ? -5.395 -3.466 4.193 1.00 97.94 92 LEU A O 1
ATOM 704 N N . GLU A 1 93 ? -7.063 -4.931 4.528 1.00 97.56 93 GLU A N 1
ATOM 705 C CA . GLU A 1 93 ? -6.196 -6.073 4.851 1.00 97.56 93 GLU A CA 1
ATOM 706 C C . GLU A 1 93 ? -5.353 -6.486 3.636 1.00 97.56 93 GLU A C 1
ATOM 708 O O . GLU A 1 93 ? -4.133 -6.633 3.751 1.00 97.56 93 GLU A O 1
ATOM 713 N N . GLU A 1 94 ? -5.973 -6.584 2.455 1.00 96.44 94 GLU A N 1
ATOM 714 C CA . GLU A 1 94 ? -5.260 -6.831 1.199 1.00 96.44 94 GLU A CA 1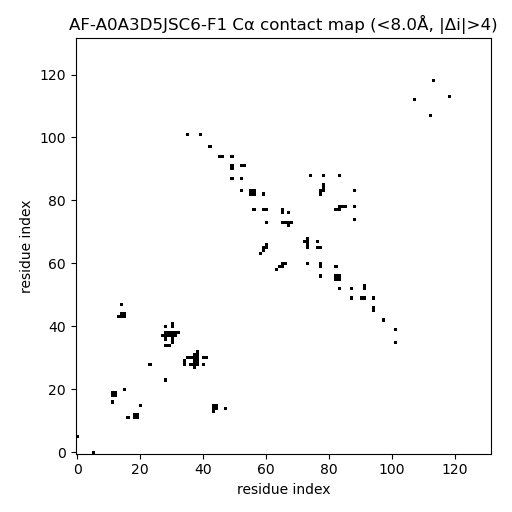
ATOM 715 C C . GLU A 1 94 ? -4.220 -5.741 0.925 1.00 96.44 94 GLU A C 1
ATOM 717 O O . GLU A 1 94 ? -3.057 -6.051 0.664 1.00 96.44 94 GLU A O 1
ATOM 722 N N . LEU A 1 95 ? -4.605 -4.462 1.018 1.00 96.75 95 LEU A N 1
ATOM 723 C CA . LEU A 1 95 ? -3.678 -3.346 0.818 1.00 96.75 95 LEU A CA 1
ATOM 724 C C . LEU A 1 95 ? -2.485 -3.431 1.779 1.00 96.75 95 LEU A C 1
ATOM 726 O O . LEU A 1 95 ? -1.340 -3.218 1.368 1.00 96.75 95 LEU A O 1
ATOM 730 N N . ARG A 1 96 ? -2.736 -3.759 3.051 1.00 96.50 96 ARG A N 1
ATOM 731 C CA . ARG A 1 96 ? -1.695 -3.878 4.074 1.00 96.50 96 ARG A CA 1
ATOM 732 C C . ARG A 1 96 ? -0.722 -5.005 3.749 1.00 96.50 96 ARG A C 1
ATOM 734 O O . ARG A 1 96 ? 0.485 -4.791 3.857 1.00 96.50 96 ARG A O 1
ATOM 741 N N . ALA A 1 97 ? -1.228 -6.164 3.332 1.00 95.56 97 ALA A N 1
ATOM 742 C CA . ALA A 1 97 ? -0.403 -7.302 2.941 1.00 95.56 97 ALA A CA 1
ATOM 743 C C . ALA A 1 97 ? 0.512 -6.955 1.756 1.00 95.56 97 ALA A C 1
ATOM 745 O O . ALA A 1 97 ? 1.722 -7.146 1.846 1.00 95.56 97 ALA A O 1
ATOM 746 N N . LEU A 1 98 ? -0.043 -6.353 0.696 1.00 94.88 98 LEU A N 1
ATOM 747 C CA . LEU A 1 98 ? 0.717 -5.909 -0.481 1.00 94.88 98 LEU A CA 1
ATOM 748 C C . LEU A 1 98 ? 1.785 -4.870 -0.118 1.00 94.88 98 LEU A C 1
ATOM 750 O O . LEU A 1 98 ? 2.906 -4.905 -0.626 1.00 94.88 98 LEU A O 1
ATOM 754 N N . THR A 1 99 ? 1.435 -3.939 0.771 1.00 94.94 99 THR A N 1
ATOM 755 C CA . THR A 1 99 ? 2.355 -2.897 1.240 1.00 94.94 99 THR A CA 1
ATOM 756 C C . THR A 1 99 ? 3.528 -3.512 1.989 1.00 94.94 99 THR A C 1
ATOM 758 O O . THR A 1 99 ? 4.671 -3.213 1.661 1.00 94.94 99 THR A O 1
ATOM 761 N N . LEU A 1 100 ? 3.256 -4.393 2.957 1.00 94.12 100 LEU A N 1
ATOM 762 C CA . LEU A 1 100 ? 4.296 -5.067 3.734 1.00 94.12 100 LEU A CA 1
ATOM 763 C C . LEU A 1 100 ? 5.182 -5.945 2.848 1.00 94.12 100 LEU A C 1
ATOM 765 O O . LEU A 1 100 ? 6.397 -5.851 2.950 1.00 94.12 100 LEU A O 1
ATOM 769 N N . GLU A 1 101 ? 4.603 -6.720 1.929 1.00 91.00 101 GLU A N 1
ATOM 770 C CA . GLU A 1 101 ? 5.371 -7.497 0.944 1.00 91.00 101 GLU A CA 1
ATOM 771 C C . GLU A 1 101 ? 6.326 -6.605 0.131 1.00 91.00 101 GLU A C 1
ATOM 773 O O . GLU A 1 101 ? 7.439 -7.008 -0.187 1.00 91.00 101 GLU A O 1
ATOM 778 N N . THR A 1 102 ? 5.895 -5.385 -0.198 1.00 91.88 102 THR A N 1
ATOM 779 C CA . THR A 1 102 ? 6.654 -4.462 -1.049 1.00 91.88 102 THR A CA 1
ATOM 780 C C . THR A 1 102 ? 7.775 -3.736 -0.305 1.00 91.88 102 THR A C 1
ATOM 782 O O . THR A 1 102 ? 8.827 -3.488 -0.893 1.00 91.88 102 THR A O 1
ATOM 785 N N . ILE A 1 103 ? 7.542 -3.324 0.946 1.00 92.69 103 ILE A N 1
ATOM 786 C CA . ILE A 1 103 ? 8.493 -2.481 1.693 1.00 92.69 103 ILE A CA 1
ATOM 787 C C . ILE A 1 103 ? 9.430 -3.278 2.595 1.00 92.69 103 ILE A C 1
ATOM 789 O O . ILE A 1 103 ? 10.458 -2.740 3.006 1.00 92.69 103 ILE A O 1
ATOM 793 N N . THR A 1 104 ? 9.069 -4.513 2.950 1.00 89.81 104 THR A N 1
ATOM 794 C CA . THR A 1 104 ? 9.920 -5.353 3.787 1.00 89.81 104 THR A CA 1
ATOM 795 C C . THR A 1 104 ? 11.164 -5.739 3.000 1.00 89.81 104 THR A C 1
ATOM 797 O O . THR A 1 104 ? 11.088 -6.284 1.901 1.00 89.81 104 THR A O 1
ATOM 800 N N . VAL A 1 105 ? 12.312 -5.442 3.590 1.00 82.56 105 VAL A N 1
ATOM 801 C CA . VAL A 1 105 ? 13.635 -5.839 3.115 1.00 82.56 105 VAL A CA 1
ATOM 802 C C . VAL A 1 105 ? 14.282 -6.713 4.180 1.00 82.56 105 VAL A C 1
ATOM 804 O O . VAL A 1 105 ? 13.845 -6.699 5.334 1.00 82.56 105 VAL A O 1
ATOM 807 N N . ASP A 1 106 ? 15.301 -7.472 3.789 1.00 81.12 106 ASP A N 1
ATOM 808 C CA . ASP A 1 106 ? 16.080 -8.265 4.735 1.00 81.12 106 ASP A CA 1
ATOM 809 C C . ASP A 1 106 ? 16.709 -7.370 5.813 1.00 81.12 106 ASP A C 1
ATOM 811 O O . ASP A 1 106 ? 17.028 -6.199 5.573 1.00 81.12 106 ASP A O 1
ATOM 815 N N . ASP A 1 107 ? 16.853 -7.926 7.017 1.00 83.56 107 ASP A N 1
ATOM 816 C CA . ASP A 1 107 ? 17.536 -7.243 8.112 1.00 83.56 107 ASP A CA 1
ATOM 817 C C . ASP A 1 107 ? 19.035 -7.167 7.810 1.00 83.56 107 ASP A C 1
ATOM 819 O O . ASP A 1 107 ? 19.638 -8.137 7.347 1.00 83.56 107 ASP A O 1
ATOM 823 N N . PHE A 1 108 ? 19.633 -6.006 8.063 1.00 81.88 108 PHE A N 1
ATOM 824 C CA . PHE A 1 108 ? 21.066 -5.812 7.879 1.00 81.88 108 PHE A CA 1
ATOM 825 C C . PHE A 1 108 ? 21.782 -6.133 9.186 1.00 81.88 108 PHE A C 1
ATOM 827 O O . PHE A 1 108 ? 21.455 -5.566 10.233 1.00 81.88 108 PHE A O 1
ATOM 834 N N . ASP A 1 109 ? 22.823 -6.963 9.128 1.00 86.31 109 ASP A N 1
ATOM 835 C CA . ASP A 1 109 ? 23.647 -7.215 10.305 1.00 86.31 109 ASP A CA 1
ATOM 836 C C . ASP A 1 109 ? 24.266 -5.894 10.810 1.00 86.31 109 ASP A C 1
ATOM 838 O O . ASP A 1 109 ? 24.816 -5.118 10.017 1.00 86.31 109 ASP A O 1
ATOM 842 N N . PRO A 1 110 ? 24.284 -5.619 12.133 1.00 85.19 110 PRO A N 1
ATOM 843 C CA . PRO A 1 110 ? 24.857 -4.383 12.675 1.00 85.19 110 PRO A CA 1
ATOM 844 C C . PRO A 1 110 ? 26.305 -4.122 12.242 1.00 85.19 110 PRO A C 1
ATOM 846 O O . PRO A 1 110 ? 26.759 -2.977 12.242 1.00 85.19 110 PRO A O 1
ATOM 849 N N . HIS A 1 111 ? 27.045 -5.180 11.894 1.00 84.19 111 HIS A N 1
ATOM 850 C CA . HIS A 1 111 ? 28.394 -5.072 11.356 1.00 84.19 111 HIS A CA 1
ATOM 851 C C . HIS A 1 111 ? 28.415 -4.453 9.949 1.00 84.19 111 HIS A C 1
ATOM 853 O O . HIS A 1 111 ? 29.263 -3.605 9.687 1.00 84.19 111 HIS A O 1
ATOM 859 N N . GLU A 1 112 ? 27.472 -4.810 9.075 1.00 83.06 112 GLU A N 1
ATOM 860 C CA . GLU A 1 112 ? 27.351 -4.271 7.712 1.00 83.06 112 GLU A CA 1
ATOM 861 C C . GLU A 1 112 ? 27.008 -2.778 7.715 1.00 83.06 112 GLU A C 1
ATOM 863 O O . GLU A 1 112 ? 27.470 -2.024 6.860 1.00 83.06 112 GLU A O 1
ATOM 868 N N . LEU A 1 113 ? 26.268 -2.332 8.734 1.00 85.00 113 LEU A N 1
ATOM 869 C CA . LEU A 1 113 ? 25.881 -0.934 8.924 1.00 85.00 113 LEU A CA 1
ATOM 870 C C . LEU A 1 113 ? 26.964 -0.069 9.600 1.00 85.00 113 LEU A C 1
ATOM 872 O O . LEU A 1 113 ? 26.757 1.134 9.791 1.00 85.00 113 LEU A O 1
ATOM 876 N N . ARG A 1 114 ? 28.122 -0.634 9.982 1.00 86.94 114 ARG A N 1
ATOM 877 C CA . ARG A 1 114 ? 29.229 0.153 10.558 1.00 86.94 114 ARG A CA 1
ATOM 878 C C . ARG A 1 114 ? 29.753 1.156 9.532 1.00 86.94 114 ARG A C 1
ATOM 880 O O . ARG A 1 114 ? 29.959 0.833 8.365 1.00 86.94 114 ARG A O 1
ATOM 887 N N . SER A 1 115 ? 30.036 2.383 9.969 1.00 86.12 115 SER A N 1
ATOM 888 C CA . SER A 1 115 ? 30.635 3.378 9.077 1.00 86.12 115 SER A CA 1
ATOM 889 C C . SER A 1 115 ? 32.053 2.968 8.662 1.00 86.12 115 SER A C 1
ATOM 891 O O . SER A 1 115 ? 32.784 2.341 9.433 1.00 86.12 115 SER A O 1
ATOM 893 N N . ALA A 1 116 ? 32.469 3.378 7.459 1.00 76.94 116 ALA A N 1
ATOM 894 C CA . ALA A 1 116 ? 33.775 3.045 6.878 1.00 76.94 116 ALA A CA 1
ATOM 895 C C . ALA A 1 116 ? 34.960 3.288 7.841 1.00 76.94 116 ALA A C 1
ATOM 897 O O . ALA A 1 116 ? 35.902 2.503 7.885 1.00 76.94 116 ALA A O 1
ATOM 898 N N . SER A 1 117 ? 34.876 4.318 8.693 1.00 78.94 117 SER A N 1
ATOM 899 C CA . SER A 1 117 ? 35.907 4.661 9.682 1.00 78.94 117 SER A CA 1
ATOM 900 C C . SER A 1 117 ? 36.125 3.621 10.791 1.00 78.94 117 SER A C 1
ATOM 902 O O . SER A 1 117 ? 37.135 3.693 11.490 1.00 78.94 117 SER A O 1
ATOM 904 N N . TYR A 1 118 ? 35.188 2.691 11.007 1.00 70.31 118 TYR A N 1
ATOM 905 C CA . TYR A 1 118 ? 35.340 1.618 11.997 1.00 70.31 118 TYR A CA 1
ATOM 906 C C . TYR A 1 118 ? 36.075 0.392 11.441 1.00 70.31 118 TYR A C 1
ATOM 908 O O . TYR A 1 118 ? 36.697 -0.320 12.225 1.00 70.31 118 TYR A O 1
ATOM 916 N N . TYR A 1 119 ? 36.093 0.190 10.118 1.00 67.31 119 TYR A N 1
ATOM 917 C CA . TYR A 1 119 ? 36.821 -0.916 9.482 1.00 67.31 119 TYR A CA 1
ATOM 918 C C . TYR A 1 119 ? 38.348 -0.716 9.512 1.00 67.31 119 TYR A C 1
ATOM 920 O O . TYR A 1 119 ? 39.102 -1.675 9.663 1.00 67.31 119 TYR A O 1
ATOM 928 N N . ASP A 1 120 ? 38.823 0.533 9.452 1.00 61.09 120 ASP A N 1
ATOM 929 C CA . ASP A 1 120 ? 40.261 0.852 9.491 1.00 61.09 120 ASP A CA 1
ATOM 930 C C . ASP A 1 120 ? 40.901 0.683 10.883 1.00 61.09 120 ASP A C 1
ATOM 932 O O . ASP A 1 120 ? 42.129 0.666 11.003 1.00 61.09 120 ASP A O 1
ATOM 936 N N . ARG A 1 121 ? 40.094 0.550 11.946 1.00 59.66 121 ARG A N 1
ATOM 937 C CA . ARG A 1 121 ? 40.593 0.378 13.322 1.00 59.66 121 ARG A CA 1
ATOM 938 C C . ARG A 1 121 ? 41.040 -1.055 13.603 1.00 59.66 121 ARG A C 1
ATOM 940 O O . ARG A 1 121 ? 42.101 -1.244 14.183 1.00 59.66 121 ARG A O 1
ATOM 947 N N . GLU A 1 122 ? 40.306 -2.051 13.113 1.00 57.97 122 GLU A N 1
ATOM 948 C CA . GLU A 1 122 ? 40.631 -3.467 13.353 1.00 57.97 122 GLU A CA 1
ATOM 949 C C . GLU A 1 122 ? 41.927 -3.909 12.645 1.00 57.97 122 GLU A C 1
ATOM 951 O O . GLU A 1 122 ? 42.629 -4.792 13.131 1.00 57.97 122 GLU A O 1
ATOM 956 N N . ARG A 1 123 ? 42.322 -3.250 11.545 1.00 56.06 123 ARG A N 1
ATOM 957 C CA . ARG A 1 123 ? 43.584 -3.554 10.841 1.00 56.06 123 ARG A CA 1
ATOM 958 C C . ARG A 1 123 ? 44.846 -3.030 11.531 1.00 56.06 123 ARG A C 1
ATOM 960 O O . ARG A 1 123 ? 45.931 -3.492 11.185 1.00 56.06 123 ARG A O 1
ATOM 967 N N . LYS A 1 124 ? 44.742 -2.058 12.443 1.00 54.38 124 LYS A N 1
ATOM 968 C CA . LYS A 1 124 ? 45.916 -1.421 13.071 1.00 54.38 124 LYS A CA 1
ATOM 969 C C . LYS A 1 124 ? 46.397 -2.118 14.343 1.00 54.38 124 LYS A C 1
ATOM 971 O O . LYS A 1 124 ? 47.567 -1.969 14.678 1.00 54.38 124 LYS A O 1
ATOM 976 N N . ASP A 1 125 ? 45.534 -2.903 14.983 1.00 55.09 125 ASP A N 1
ATOM 977 C CA . ASP A 1 125 ? 45.829 -3.566 16.260 1.00 55.09 125 ASP A CA 1
ATOM 978 C C . ASP A 1 125 ? 46.2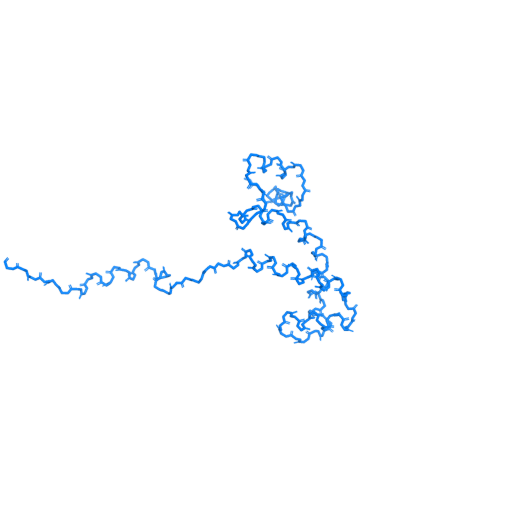04 -5.055 16.106 1.00 55.09 125 ASP A C 1
ATOM 980 O O . ASP A 1 125 ? 46.421 -5.752 17.098 1.00 55.09 125 ASP A O 1
ATOM 984 N N . ALA A 1 126 ? 46.321 -5.566 14.873 1.00 52.53 126 ALA A N 1
ATOM 985 C CA . ALA A 1 126 ? 46.813 -6.920 14.627 1.00 52.53 126 ALA A CA 1
ATOM 986 C C . ALA A 1 126 ? 48.346 -6.972 14.828 1.00 52.53 126 ALA A C 1
ATOM 988 O O . ALA A 1 126 ? 49.068 -6.247 14.136 1.00 52.53 126 ALA A O 1
ATOM 989 N N . PRO A 1 127 ? 48.880 -7.806 15.745 1.00 45.84 127 PRO A N 1
ATOM 990 C CA . PRO A 1 127 ? 50.318 -7.898 15.957 1.00 45.84 127 PRO A CA 1
ATOM 991 C C . PRO A 1 127 ? 50.989 -8.449 14.695 1.00 45.84 127 PRO A C 1
ATOM 993 O O . PRO A 1 127 ? 50.583 -9.482 14.160 1.00 45.84 127 PRO A O 1
ATOM 996 N N . SER A 1 128 ? 52.022 -7.747 14.222 1.00 55.28 128 SER A N 1
ATOM 997 C CA . SER A 1 128 ? 52.875 -8.191 13.120 1.00 55.28 128 SER A CA 1
ATOM 998 C C . SER A 1 128 ? 53.517 -9.523 13.505 1.00 55.28 128 SER A C 1
ATOM 1000 O O . SER A 1 128 ? 54.406 -9.552 14.353 1.00 55.28 128 SER A O 1
ATOM 1002 N N . GLN A 1 129 ? 53.061 -10.630 12.919 1.00 52.59 129 GLN A N 1
ATOM 1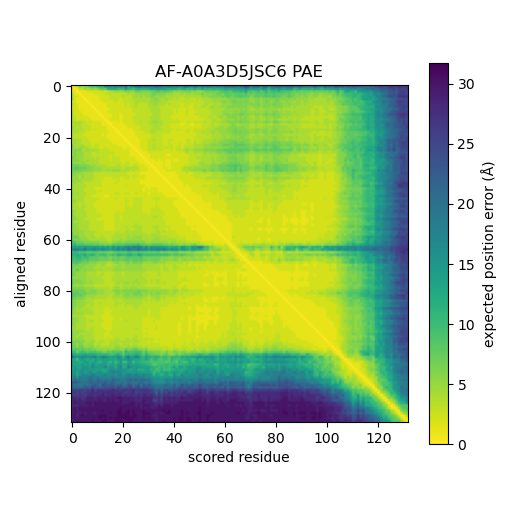003 C CA . GLN A 1 129 ? 53.782 -11.893 13.028 1.00 52.59 129 GLN A CA 1
ATOM 1004 C C . GLN A 1 129 ? 55.053 -11.788 12.180 1.00 52.59 129 GLN A C 1
ATOM 1006 O O . GLN A 1 129 ? 55.006 -11.865 10.954 1.00 52.59 129 GLN A O 1
ATOM 1011 N N . GLU A 1 130 ? 56.181 -11.555 12.856 1.00 44.69 130 GLU A N 1
ATOM 1012 C CA . GLU A 1 130 ? 57.521 -11.828 12.342 1.00 44.69 130 GLU A CA 1
ATOM 1013 C C . GLU A 1 130 ? 57.596 -13.293 11.892 1.00 44.69 130 GLU A C 1
ATOM 1015 O O . GLU A 1 130 ? 57.271 -14.206 12.654 1.00 44.69 130 GLU A O 1
ATOM 1020 N N . ALA A 1 131 ? 58.036 -13.513 10.654 1.00 40.03 131 ALA A N 1
ATOM 1021 C CA . ALA A 1 131 ? 58.454 -14.814 10.158 1.00 40.03 131 ALA A CA 1
ATOM 1022 C C . ALA A 1 131 ? 59.936 -14.734 9.768 1.00 40.03 131 ALA A C 1
ATOM 1024 O O . ALA A 1 131 ? 60.375 -13.740 9.188 1.00 40.03 131 ALA A O 1
ATOM 1025 N N . ALA A 1 132 ? 60.646 -15.783 10.183 1.00 37.34 132 ALA A N 1
ATOM 1026 C CA . ALA A 1 132 ? 62.084 -16.032 10.136 1.00 37.34 132 ALA A CA 1
ATOM 1027 C C . ALA A 1 132 ? 62.739 -15.959 8.747 1.00 37.34 132 ALA A C 1
ATOM 1029 O O . ALA A 1 132 ? 62.039 -16.188 7.735 1.00 37.34 132 ALA A O 1
#

Nearest PDB structures (foldseek):
  1wwp-assembly1_B  TM=4.915E-01  e=4.555E+00  Thermus thermophilus HB8
  7ae6-assembly1_B  TM=4.669E-01  e=4.060E+00  Aphanizomenon flos-aquae 2012/KM1/D3

Solvent-accessible surface area (backbone atoms only — not comparable to full-atom values): 8162 Å² total; per-residue (Å²): 138,55,70,73,58,52,53,54,54,50,58,52,67,75,46,96,46,69,72,44,52,60,70,46,59,94,55,86,52,68,63,48,94,93,25,63,69,6,39,56,62,64,42,51,66,57,50,62,69,33,45,67,56,49,55,53,48,57,49,37,50,75,72,68,73,51,77,58,89,50,73,67,57,35,48,53,48,34,39,75,71,63,75,40,51,73,67,56,45,51,45,50,53,52,50,49,52,56,47,50,68,69,69,62,69,85,86,76,56,75,74,77,72,50,58,75,80,61,64,65,54,68,70,71,75,59,79,82,80,84,76,135